Protein AF-A0A7K4HBL6-F1 (afdb_monomer_lite)

Secondary structure (DSSP, 8-state):
--------TT-----SS--EETTTTTTTS-TTSHHHHHHHHHTT-SEE-------TT-

Radius of gyration: 17.36 Å; chains: 1; bounding box: 48×19×47 Å

pLDDT: mean 85.58, std 19.38, range [41.03, 98.75]

Foldseek 3Di:
DDDDPPPPPPPPPPDPDAFEQEQAVVVVDPGVDPVSNVNNVVVVHPYYDRDDDDDPVD

Sequence (58 aa):
MINSQGDNIFSRKYNDFLVIGHRGASSEAPENTLKAFERAIELNADYIEFDLQKTLDN

Structure (mmCIF, N/CA/C/O backbone):
data_AF-A0A7K4HBL6-F1
#
_entry.id   AF-A0A7K4HBL6-F1
#
loop_
_atom_site.group_PDB
_atom_site.id
_atom_site.type_symbol
_atom_site.label_atom_id
_atom_site.label_alt_id
_atom_site.label_comp_id
_atom_site.label_asym_id
_atom_site.label_entity_id
_atom_site.label_seq_id
_atom_site.pdbx_PDB_ins_code
_atom_site.Cartn_x
_atom_site.Cartn_y
_atom_site.Cartn_z
_atom_site.occupancy
_atom_site.B_iso_or_equiv
_atom_site.auth_seq_id
_atom_site.auth_comp_id
_atom_site.auth_asym_id
_atom_site.auth_atom_id
_atom_site.pdbx_PDB_model_num
ATOM 1 N N . MET A 1 1 ? 37.904 -3.751 -27.573 1.00 47.66 1 MET A N 1
ATOM 2 C CA . MET A 1 1 ? 38.558 -3.949 -26.259 1.00 47.66 1 MET A CA 1
ATOM 3 C C . MET A 1 1 ? 38.410 -2.625 -25.530 1.00 47.66 1 MET A C 1
ATOM 5 O O . MET A 1 1 ? 39.112 -1.692 -25.873 1.00 47.66 1 MET A O 1
ATOM 9 N N . ILE A 1 2 ? 37.319 -2.379 -24.813 1.00 41.03 2 ILE A N 1
ATOM 10 C CA . ILE A 1 2 ? 36.904 -2.942 -23.518 1.00 41.03 2 ILE A CA 1
ATOM 11 C C . ILE A 1 2 ? 35.364 -2.981 -23.454 1.00 41.03 2 ILE A C 1
ATOM 13 O O . ILE A 1 2 ? 34.710 -2.063 -23.938 1.00 41.03 2 ILE A O 1
ATOM 17 N N . ASN A 1 3 ? 34.798 -4.052 -22.890 1.00 51.56 3 ASN A N 1
ATOM 18 C CA . ASN A 1 3 ? 33.378 -4.152 -22.544 1.00 51.56 3 ASN A CA 1
ATOM 19 C C . ASN A 1 3 ? 33.139 -3.479 -21.184 1.00 51.56 3 ASN A C 1
ATOM 21 O O . ASN A 1 3 ? 33.845 -3.789 -20.229 1.00 51.56 3 ASN A O 1
ATOM 25 N N . SER A 1 4 ? 32.115 -2.634 -21.094 1.00 46.19 4 SER A N 1
ATOM 26 C CA . SER A 1 4 ? 31.445 -2.227 -19.848 1.00 46.19 4 SER A CA 1
ATOM 27 C C . SER A 1 4 ? 30.065 -1.691 -20.259 1.00 46.19 4 SER A C 1
ATOM 29 O O . SER A 1 4 ? 29.950 -0.552 -20.693 1.00 46.19 4 SER A O 1
ATOM 31 N N . GLN A 1 5 ? 28.985 -2.476 -20.317 1.00 56.59 5 GLN A N 1
ATOM 32 C CA . GLN A 1 5 ? 28.294 -2.990 -19.127 1.00 56.59 5 GLN A CA 1
ATOM 33 C C . GLN A 1 5 ? 28.544 -2.096 -17.906 1.00 56.59 5 GLN A C 1
ATOM 35 O O . GLN A 1 5 ? 29.110 -2.509 -16.903 1.00 56.59 5 GLN A O 1
ATOM 40 N N . GLY A 1 6 ? 28.216 -0.816 -18.061 1.00 48.69 6 GLY A N 1
ATOM 41 C CA . GLY A 1 6 ? 27.857 0.046 -16.952 1.00 48.69 6 GLY A CA 1
ATOM 42 C C . GLY A 1 6 ? 26.350 0.184 -17.012 1.00 48.69 6 GLY A C 1
ATOM 43 O O . GLY A 1 6 ? 25.857 1.163 -17.569 1.00 48.69 6 GLY A O 1
ATOM 44 N N . ASP A 1 7 ? 25.631 -0.833 -16.533 1.00 51.56 7 ASP A N 1
ATOM 45 C CA . ASP A 1 7 ? 24.203 -0.708 -16.273 1.00 51.56 7 ASP A CA 1
ATOM 46 C C . ASP A 1 7 ? 24.027 0.522 -15.384 1.00 51.56 7 ASP A C 1
ATOM 48 O O . ASP A 1 7 ? 24.427 0.541 -14.218 1.00 51.56 7 ASP A O 1
ATOM 52 N N . ASN A 1 8 ? 23.503 1.597 -15.973 1.00 50.47 8 ASN A N 1
ATOM 53 C CA . ASN A 1 8 ? 23.114 2.787 -15.242 1.00 50.47 8 ASN A CA 1
ATOM 54 C C . ASN A 1 8 ? 21.957 2.382 -14.329 1.00 50.47 8 ASN A C 1
ATOM 56 O O . ASN A 1 8 ? 20.788 2.500 -14.699 1.00 50.47 8 ASN A O 1
ATOM 60 N N . ILE A 1 9 ? 22.307 1.948 -13.119 1.00 56.28 9 ILE A N 1
ATOM 61 C CA . ILE A 1 9 ? 21.419 1.644 -11.988 1.00 56.28 9 ILE A CA 1
ATOM 62 C C . ILE A 1 9 ? 20.478 2.808 -11.613 1.00 56.28 9 ILE A C 1
ATOM 64 O O . ILE A 1 9 ? 19.586 2.635 -10.792 1.00 56.28 9 ILE A O 1
ATOM 68 N N . PHE A 1 10 ? 20.632 3.979 -12.243 1.00 56.06 10 PHE A N 1
ATOM 69 C CA . PHE A 1 10 ? 19.822 5.181 -12.032 1.00 56.06 10 PHE A CA 1
ATOM 70 C C . PHE A 1 10 ? 19.005 5.622 -13.255 1.00 56.06 10 PHE A C 1
ATOM 72 O O . PHE A 1 10 ? 18.351 6.660 -13.212 1.00 56.06 10 PHE A O 1
ATOM 79 N N . SER A 1 11 ? 19.003 4.861 -14.354 1.00 55.41 11 SER A N 1
ATOM 80 C CA . SER A 1 11 ? 18.240 5.216 -15.557 1.00 55.41 11 SER A CA 1
ATOM 81 C C . SER A 1 11 ? 16.768 4.794 -15.472 1.00 55.41 11 SER A C 1
ATOM 83 O O . SER A 1 11 ? 16.248 4.139 -16.373 1.00 55.41 11 SER A O 1
ATOM 85 N N . ARG A 1 12 ? 16.036 5.212 -14.426 1.00 61.97 12 ARG A N 1
ATOM 86 C CA . ARG A 1 12 ? 14.571 5.272 -14.560 1.00 61.97 12 ARG A CA 1
ATOM 87 C C . ARG A 1 12 ? 14.275 6.473 -15.454 1.00 61.97 12 ARG A C 1
ATOM 89 O O . ARG A 1 12 ? 14.114 7.600 -15.003 1.00 61.97 12 ARG A O 1
ATOM 96 N N . 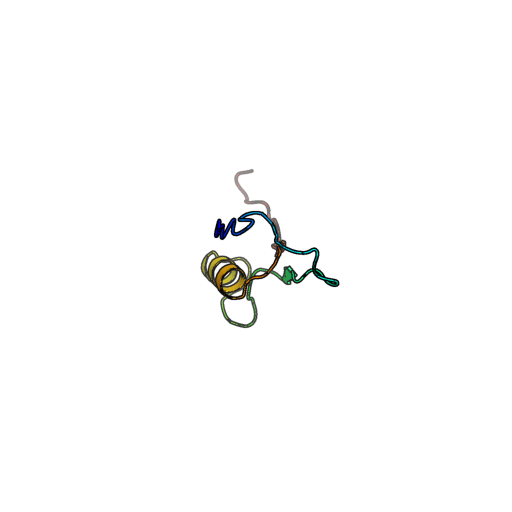LYS A 1 13 ? 14.372 6.209 -16.759 1.00 61.44 13 LYS A N 1
ATOM 97 C CA . LYS A 1 13 ? 13.979 7.076 -17.868 1.00 61.44 13 LYS A CA 1
ATOM 98 C C . LYS A 1 13 ? 12.663 7.747 -17.465 1.00 61.44 13 LYS A C 1
ATOM 100 O O . LYS A 1 13 ? 11.756 7.036 -17.040 1.00 61.44 13 LYS A O 1
ATOM 105 N N . TYR A 1 14 ? 12.578 9.077 -17.527 1.00 59.59 14 TYR A N 1
ATOM 106 C CA . TYR A 1 14 ? 11.318 9.778 -17.269 1.00 59.59 14 TYR A CA 1
ATOM 107 C C . TYR A 1 14 ? 10.242 9.150 -18.163 1.00 59.59 14 TYR A C 1
ATOM 109 O O . TYR A 1 14 ? 10.355 9.219 -19.387 1.00 59.59 14 TYR A O 1
ATOM 117 N N . ASN A 1 15 ? 9.270 8.461 -17.561 1.00 66.75 15 ASN A N 1
ATOM 118 C CA . ASN A 1 15 ? 8.110 7.970 -18.291 1.00 66.75 15 ASN A CA 1
ATOM 119 C C . ASN A 1 15 ? 7.281 9.186 -18.715 1.00 66.75 15 ASN A C 1
ATOM 121 O O . ASN A 1 15 ? 7.132 10.129 -17.937 1.00 66.75 15 ASN A O 1
ATOM 125 N N . ASP A 1 16 ? 6.716 9.149 -19.923 1.00 86.19 16 ASP A N 1
ATOM 126 C CA . ASP A 1 16 ? 5.852 10.223 -20.439 1.00 86.19 16 ASP A CA 1
ATOM 127 C C . ASP A 1 16 ? 4.617 10.456 -19.544 1.00 86.19 16 ASP A C 1
ATOM 129 O O . ASP A 1 16 ? 4.012 11.527 -19.570 1.00 86.19 16 ASP A O 1
ATOM 133 N N . PHE A 1 17 ? 4.268 9.462 -18.717 1.00 90.06 17 PHE A N 1
ATOM 134 C CA . PHE A 1 17 ? 3.177 9.505 -17.752 1.00 90.06 17 PHE A CA 1
ATOM 135 C C . PHE A 1 17 ? 3.601 8.904 -16.412 1.00 90.06 17 PHE A C 1
ATOM 137 O O . PHE A 1 17 ? 4.299 7.891 -16.372 1.00 90.06 17 PHE A O 1
ATOM 144 N N . LEU A 1 18 ? 3.125 9.511 -15.322 1.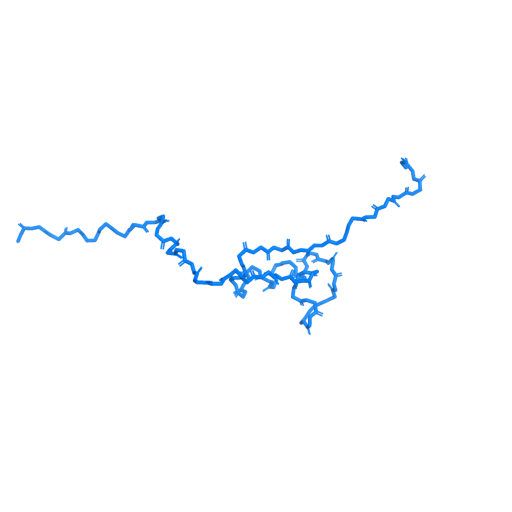00 94.06 18 LEU A N 1
ATOM 145 C CA . LEU A 1 18 ? 3.238 8.954 -13.976 1.00 94.06 18 LEU A CA 1
ATOM 146 C C . LEU A 1 18 ? 2.093 7.974 -13.721 1.00 94.06 18 LEU A C 1
ATOM 148 O O . LEU A 1 18 ? 0.925 8.314 -13.922 1.00 94.06 18 LEU A O 1
ATOM 152 N N . VAL A 1 19 ? 2.424 6.786 -13.226 1.00 95.31 19 VAL A N 1
ATOM 153 C CA . VAL A 1 19 ? 1.451 5.789 -12.778 1.00 95.31 19 VAL A CA 1
ATOM 154 C C . VAL A 1 19 ? 1.349 5.851 -11.260 1.00 95.31 19 VAL A C 1
ATOM 156 O O . VAL A 1 19 ? 2.303 5.545 -10.547 1.00 95.31 19 VAL A O 1
ATOM 159 N N . ILE A 1 20 ? 0.181 6.246 -10.757 1.00 97.69 20 ILE A N 1
ATOM 160 C CA . ILE A 1 20 ? -0.076 6.406 -9.324 1.00 97.69 20 ILE A CA 1
ATOM 161 C C . ILE A 1 20 ? -1.091 5.348 -8.886 1.00 97.69 20 ILE A C 1
ATOM 163 O O . ILE A 1 20 ? -2.205 5.301 -9.407 1.00 97.69 20 ILE A O 1
ATOM 167 N N . GLY A 1 21 ? -0.714 4.501 -7.927 1.00 98.00 21 GLY A N 1
ATOM 168 C CA . GLY A 1 21 ? -1.614 3.525 -7.317 1.00 98.00 21 GLY A CA 1
ATOM 169 C C . GLY A 1 21 ? -2.584 4.206 -6.354 1.00 98.00 21 GLY A C 1
ATOM 170 O O . GLY A 1 21 ? -2.211 4.474 -5.212 1.00 98.00 21 GLY A O 1
ATOM 171 N N . HIS A 1 22 ? -3.803 4.494 -6.819 1.00 98.56 22 HIS A N 1
ATOM 172 C CA . HIS A 1 22 ? -4.870 5.116 -6.029 1.00 98.56 22 HIS A CA 1
ATOM 173 C C . HIS A 1 22 ? -5.313 4.198 -4.879 1.00 98.56 22 HIS A C 1
ATOM 175 O O . HIS A 1 22 ? -5.934 3.150 -5.105 1.00 98.56 22 HIS A O 1
ATOM 181 N N . ARG A 1 23 ? -4.974 4.597 -3.649 1.00 98.31 23 ARG A N 1
ATOM 182 C CA . ARG A 1 23 ? -5.102 3.830 -2.400 1.00 98.31 23 ARG A CA 1
ATOM 183 C C . ARG A 1 23 ? -4.349 2.497 -2.420 1.00 98.31 23 ARG A C 1
ATOM 185 O O . ARG A 1 23 ? -4.793 1.512 -1.821 1.00 98.31 23 ARG A O 1
ATOM 192 N N . GLY A 1 24 ? -3.221 2.454 -3.131 1.00 98.50 24 GLY A N 1
ATOM 193 C CA . GLY A 1 24 ? -2.518 1.228 -3.520 1.00 98.50 24 GLY A CA 1
ATOM 194 C C . GLY A 1 24 ? -3.128 0.571 -4.766 1.00 98.50 24 GLY A C 1
ATOM 195 O O . GLY A 1 24 ? -3.755 1.229 -5.590 1.00 98.50 24 GLY A O 1
ATOM 196 N N . ALA A 1 25 ? -2.957 -0.741 -4.930 1.00 98.31 25 ALA A N 1
ATOM 197 C CA . ALA A 1 25 ? -3.651 -1.525 -5.955 1.00 98.31 25 ALA A CA 1
ATOM 198 C C . ALA A 1 25 ? -5.070 -1.891 -5.478 1.00 98.31 25 ALA A C 1
ATOM 200 O O . ALA A 1 25 ? -5.390 -3.063 -5.279 1.00 98.31 25 ALA A O 1
ATOM 201 N N . SER A 1 26 ? -5.908 -0.875 -5.253 1.00 97.25 26 SER A N 1
ATOM 202 C CA . SER A 1 26 ? -7.247 -0.995 -4.646 1.00 97.25 26 SER A CA 1
ATOM 203 C C . SER A 1 26 ? -8.218 -1.905 -5.413 1.00 97.25 26 SER A C 1
ATOM 205 O O . SER A 1 26 ? -9.169 -2.427 -4.835 1.00 97.2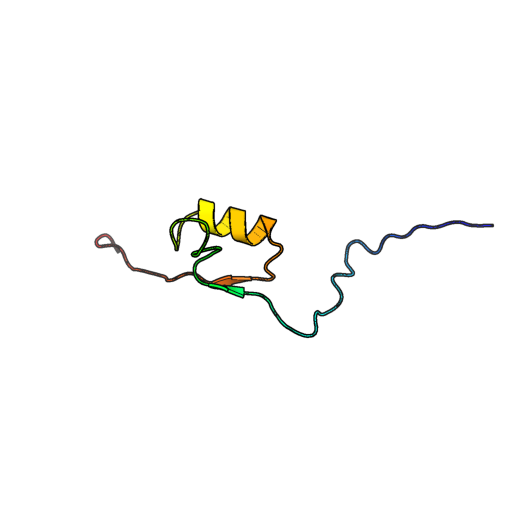5 26 SER A O 1
ATOM 207 N N . SER A 1 27 ? -7.965 -2.156 -6.700 1.00 97.62 27 SER A N 1
ATOM 208 C CA . SER A 1 27 ? -8.706 -3.142 -7.495 1.00 97.62 27 SER A CA 1
ATOM 209 C C . SER A 1 27 ? -8.323 -4.599 -7.203 1.00 97.62 27 SER A C 1
ATOM 211 O O . SER A 1 27 ? -9.100 -5.498 -7.510 1.00 97.62 27 SER A O 1
ATOM 213 N N . GLU A 1 28 ? -7.134 -4.852 -6.647 1.00 98.19 28 GLU A N 1
ATOM 214 C CA . GLU A 1 28 ? -6.575 -6.198 -6.427 1.00 98.19 28 GLU A CA 1
ATOM 215 C C . GLU A 1 28 ? -6.425 -6.566 -4.939 1.00 98.19 28 GLU A C 1
ATOM 217 O O . GLU A 1 28 ? -6.333 -7.746 -4.592 1.00 98.19 28 GLU A O 1
ATOM 222 N N . ALA A 1 29 ? -6.420 -5.580 -4.041 1.00 98.25 29 ALA A N 1
ATOM 223 C CA . ALA A 1 29 ? -6.365 -5.767 -2.594 1.00 98.25 29 ALA A CA 1
ATOM 224 C C . ALA A 1 29 ? -7.147 -4.653 -1.871 1.00 98.25 29 ALA A C 1
ATOM 226 O O . ALA A 1 29 ? -7.363 -3.595 -2.458 1.00 98.25 29 ALA A O 1
ATOM 227 N N . PRO A 1 30 ? -7.563 -4.854 -0.602 1.00 98.50 30 PRO A N 1
ATOM 228 C CA . PRO A 1 30 ? -8.292 -3.830 0.146 1.00 98.50 30 PRO A CA 1
ATOM 229 C C . PRO A 1 30 ? -7.523 -2.503 0.197 1.00 98.50 30 PRO A C 1
ATOM 231 O O . PRO A 1 30 ? -6.342 -2.487 0.547 1.00 98.50 30 PRO A O 1
ATOM 234 N N . GLU A 1 31 ? -8.193 -1.407 -0.150 1.00 98.50 31 GLU A N 1
ATOM 235 C CA . GLU A 1 31 ? -7.616 -0.059 -0.202 1.00 98.50 31 GLU A CA 1
ATOM 236 C C . GLU A 1 31 ? -6.974 0.384 1.123 1.00 98.50 31 GLU A C 1
ATOM 238 O O . GLU A 1 31 ? -7.380 -0.059 2.198 1.00 98.50 31 GLU A O 1
ATOM 243 N N . ASN A 1 32 ? -5.975 1.273 1.049 1.00 98.31 32 ASN A N 1
ATOM 244 C CA . ASN A 1 32 ? -5.278 1.832 2.218 1.00 98.31 32 ASN A CA 1
ATOM 245 C C . ASN A 1 32 ? -4.678 0.762 3.164 1.00 98.31 32 ASN A C 1
ATOM 247 O O . ASN A 1 32 ? -4.508 0.995 4.361 1.00 98.31 32 ASN A O 1
ATOM 251 N N . THR A 1 33 ? -4.336 -0.421 2.638 1.00 98.56 33 THR A N 1
ATOM 252 C CA . THR A 1 33 ? -3.644 -1.486 3.382 1.00 98.56 33 THR A CA 1
ATOM 253 C C . THR A 1 33 ? -2.231 -1.715 2.861 1.00 98.56 33 THR A C 1
ATOM 255 O O . THR A 1 33 ? -1.954 -1.519 1.677 1.00 98.56 33 THR A O 1
ATOM 258 N N . LEU A 1 34 ? -1.349 -2.239 3.722 1.00 98.62 34 LEU A N 1
ATOM 259 C CA . LEU A 1 34 ? 0.006 -2.643 3.319 1.00 98.62 34 LEU A CA 1
ATOM 260 C C . LEU A 1 34 ? -0.013 -3.607 2.126 1.00 98.62 34 LEU A C 1
ATOM 262 O O . LEU A 1 34 ? 0.789 -3.455 1.216 1.00 98.62 34 LEU A O 1
ATOM 266 N N . LYS A 1 35 ? -0.987 -4.524 2.067 1.00 98.69 35 LYS A N 1
ATOM 267 C CA . LYS A 1 35 ? -1.127 -5.468 0.952 1.00 98.69 35 LYS A CA 1
ATOM 268 C C . LYS A 1 35 ? -1.412 -4.765 -0.381 1.00 98.69 35 LYS A C 1
ATOM 270 O O . LYS A 1 35 ? -0.863 -5.157 -1.407 1.00 98.69 35 LYS A O 1
ATOM 275 N N . ALA A 1 36 ? -2.259 -3.733 -0.388 1.00 98.75 36 ALA A N 1
ATOM 276 C CA . ALA A 1 36 ? -2.503 -2.943 -1.596 1.00 98.75 36 ALA A CA 1
ATOM 277 C C . ALA A 1 36 ? -1.272 -2.124 -2.003 1.00 98.75 36 ALA A C 1
ATOM 279 O O . ALA A 1 36 ? -1.019 -1.961 -3.196 1.00 98.75 36 ALA A O 1
ATOM 280 N N . PHE A 1 37 ? -0.488 -1.646 -1.037 1.00 98.69 37 PHE A N 1
ATOM 281 C CA . PHE A 1 37 ? 0.757 -0.921 -1.295 1.00 98.69 37 PHE A CA 1
ATOM 282 C C . PHE A 1 37 ? 1.844 -1.832 -1.871 1.00 98.69 37 PHE A C 1
ATOM 284 O O . PHE A 1 37 ? 2.417 -1.513 -2.909 1.00 98.69 37 PHE A O 1
ATOM 291 N N . GLU A 1 38 ? 2.069 -2.995 -1.258 1.00 98.69 38 GLU A N 1
ATOM 292 C CA . GLU A 1 38 ? 2.976 -4.036 -1.756 1.00 98.69 38 GLU A CA 1
ATOM 293 C C . GLU A 1 38 ? 2.611 -4.430 -3.186 1.00 98.69 38 GLU A C 1
ATOM 295 O O . GLU A 1 38 ? 3.464 -4.431 -4.072 1.00 98.69 38 GLU A O 1
ATOM 300 N N . ARG A 1 39 ? 1.317 -4.651 -3.446 1.00 98.38 39 ARG A N 1
ATOM 301 C CA . ARG A 1 39 ? 0.850 -5.000 -4.784 1.00 98.38 39 ARG A CA 1
ATOM 302 C C . ARG A 1 39 ? 1.077 -3.883 -5.808 1.00 98.38 39 ARG A C 1
ATOM 304 O O . ARG A 1 39 ? 1.466 -4.168 -6.936 1.00 98.38 39 ARG A O 1
ATOM 311 N N . ALA A 1 40 ? 0.887 -2.616 -5.438 1.00 98.44 40 ALA A N 1
ATOM 312 C CA . ALA A 1 40 ? 1.194 -1.487 -6.322 1.00 98.44 40 ALA A CA 1
ATOM 313 C C . ALA A 1 40 ? 2.698 -1.399 -6.655 1.00 98.44 40 ALA A C 1
ATOM 315 O O . ALA A 1 40 ? 3.055 -1.093 -7.794 1.00 98.44 40 ALA A O 1
ATOM 316 N N . ILE A 1 41 ? 3.569 -1.717 -5.689 1.00 98.00 41 ILE A N 1
ATOM 317 C CA . ILE A 1 41 ? 5.027 -1.778 -5.881 1.00 98.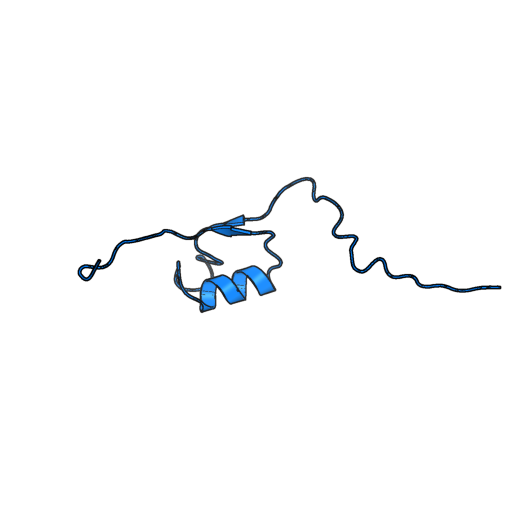00 41 ILE A CA 1
ATOM 318 C C . ILE A 1 41 ? 5.397 -2.917 -6.837 1.00 98.00 41 ILE A C 1
ATOM 320 O O . ILE A 1 41 ? 6.170 -2.699 -7.768 1.00 98.00 41 ILE A O 1
ATOM 324 N N . GLU A 1 42 ? 4.817 -4.109 -6.665 1.00 98.19 42 GLU A N 1
ATOM 325 C CA . GLU A 1 42 ? 5.005 -5.243 -7.586 1.00 98.19 42 GLU A CA 1
ATOM 326 C C . GLU A 1 42 ? 4.587 -4.903 -9.025 1.00 98.19 42 GLU A C 1
ATOM 328 O O . GLU A 1 42 ? 5.219 -5.344 -9.987 1.00 98.19 42 GLU A O 1
ATOM 333 N N . LEU A 1 43 ? 3.539 -4.089 -9.177 1.00 97.00 43 LEU A N 1
ATOM 334 C CA . LEU A 1 43 ? 3.051 -3.584 -10.462 1.00 97.00 43 LEU A CA 1
ATOM 335 C C . LEU A 1 43 ? 3.873 -2.401 -11.009 1.00 97.00 43 LEU A C 1
ATOM 337 O O . LEU A 1 43 ? 3.558 -1.888 -12.080 1.00 97.00 43 LEU A O 1
ATOM 341 N N . ASN A 1 44 ? 4.954 -2.005 -10.328 1.00 95.44 44 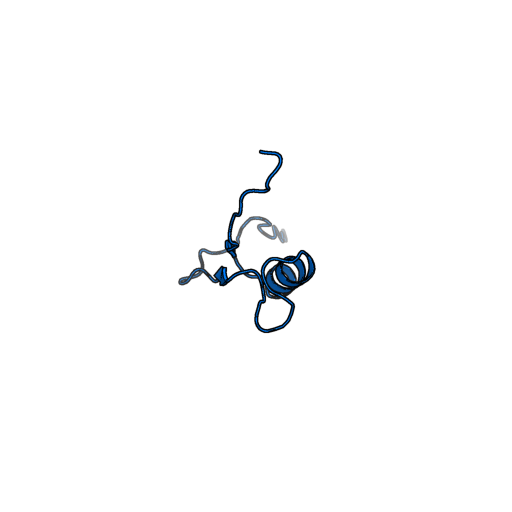ASN A N 1
ATOM 342 C CA . ASN A 1 44 ? 5.859 -0.914 -10.701 1.00 95.44 44 ASN A CA 1
ATOM 343 C C . ASN A 1 44 ? 5.210 0.477 -10.759 1.00 95.44 44 ASN A C 1
ATOM 345 O O . ASN A 1 44 ? 5.699 1.333 -11.503 1.00 95.44 44 ASN A O 1
ATOM 349 N N . ALA A 1 45 ? 4.165 0.729 -9.962 1.00 96.12 45 ALA A N 1
ATOM 350 C CA . ALA A 1 45 ? 3.636 2.081 -9.796 1.00 96.12 45 ALA A CA 1
ATOM 351 C C . ALA A 1 45 ? 4.760 3.052 -9.384 1.00 96.12 45 ALA A C 1
ATOM 353 O O . ALA A 1 45 ? 5.642 2.703 -8.597 1.00 96.12 45 ALA A O 1
ATOM 354 N N . ASP A 1 46 ? 4.740 4.267 -9.928 1.00 95.62 46 ASP A N 1
ATOM 355 C CA . ASP A 1 46 ? 5.732 5.296 -9.607 1.00 95.62 46 ASP A CA 1
ATOM 356 C C . ASP A 1 46 ? 5.479 5.887 -8.214 1.00 95.62 46 ASP A C 1
ATOM 358 O O . ASP A 1 46 ? 6.420 6.205 -7.488 1.00 95.62 46 ASP A O 1
ATOM 362 N N . TYR A 1 47 ? 4.203 6.000 -7.833 1.00 97.31 47 TYR A N 1
ATOM 363 C CA . TYR A 1 47 ? 3.766 6.484 -6.527 1.00 97.31 47 TYR A CA 1
ATOM 364 C C . TYR A 1 47 ? 2.609 5.651 -5.978 1.00 97.31 47 TYR A C 1
ATOM 366 O O . TYR A 1 47 ? 1.834 5.048 -6.722 1.00 97.31 47 TYR A O 1
ATOM 374 N N . ILE A 1 48 ? 2.464 5.695 -4.657 1.00 98.25 48 ILE A N 1
ATOM 375 C CA . ILE A 1 48 ? 1.278 5.241 -3.936 1.00 98.25 48 ILE A CA 1
ATOM 376 C C . ILE A 1 48 ? 0.546 6.485 -3.442 1.00 98.25 48 ILE A C 1
ATOM 378 O O . ILE A 1 48 ? 1.150 7.355 -2.814 1.00 98.25 48 ILE A O 1
ATOM 382 N N . GLU A 1 49 ? -0.747 6.557 -3.717 1.00 98.56 49 GLU A N 1
ATOM 383 C CA . GLU A 1 49 ? -1.656 7.507 -3.087 1.00 98.56 49 GLU A CA 1
ATOM 384 C C . GLU A 1 49 ? -2.415 6.785 -1.963 1.00 98.56 49 GLU A C 1
ATOM 386 O O . GLU A 1 49 ? -2.625 5.573 -2.037 1.00 98.56 49 GLU A O 1
ATOM 391 N N . PHE A 1 50 ? -2.732 7.497 -0.881 1.00 98.38 50 PHE A N 1
ATOM 392 C CA . PHE A 1 50 ? -3.504 6.972 0.244 1.00 98.38 50 PHE A CA 1
ATOM 393 C C . PHE A 1 50 ? -4.157 8.110 1.029 1.00 98.38 50 PHE A C 1
ATOM 395 O O . PHE A 1 50 ? -3.637 9.229 1.080 1.00 98.38 50 PHE A O 1
ATOM 402 N N . ASP A 1 51 ? -5.271 7.805 1.690 1.00 98.31 51 ASP A N 1
ATOM 403 C CA . ASP A 1 51 ? -5.997 8.782 2.495 1.00 98.31 51 ASP A CA 1
ATOM 404 C C . ASP A 1 51 ? -5.465 8.815 3.933 1.00 98.31 51 ASP A C 1
ATOM 406 O O . ASP A 1 51 ? -5.343 7.788 4.606 1.00 98.31 51 ASP A O 1
ATOM 410 N N . LEU A 1 52 ? -5.216 10.018 4.447 1.00 97.25 52 LEU A N 1
ATOM 411 C CA . LEU A 1 52 ? -4.913 10.228 5.859 1.00 97.25 52 LEU A CA 1
ATOM 412 C C . LEU A 1 52 ? -6.199 10.434 6.657 1.00 97.25 52 LEU A C 1
ATOM 414 O O . LEU A 1 52 ? -7.080 11.196 6.263 1.00 97.25 52 LEU A O 1
ATOM 418 N N . GLN A 1 53 ? -6.276 9.787 7.817 1.00 96.38 53 GLN A N 1
ATOM 419 C CA . GLN A 1 53 ? -7.364 9.949 8.775 1.00 96.38 53 GLN A CA 1
ATOM 420 C C . GLN A 1 53 ? -6.803 10.120 10.181 1.00 96.38 53 GLN A C 1
ATOM 422 O O . GLN A 1 53 ? -5.714 9.644 10.505 1.00 96.38 53 GLN A O 1
ATOM 427 N N . LYS A 1 54 ? -7.565 10.819 11.018 1.00 97.69 54 LYS A N 1
ATOM 428 C CA . LYS A 1 54 ? -7.196 11.119 12.396 1.00 97.69 54 LYS A CA 1
ATOM 429 C C . LYS A 1 54 ? -7.888 10.147 13.352 1.00 97.69 54 LYS A C 1
ATOM 431 O O . LYS A 1 54 ? -9.080 9.885 13.213 1.00 97.69 54 LYS A O 1
ATOM 436 N N . THR A 1 55 ? -7.145 9.628 14.322 1.00 97.00 55 THR A N 1
ATOM 437 C 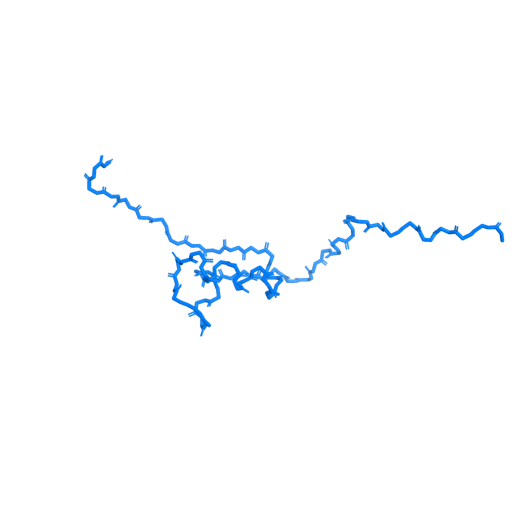CA . THR A 1 55 ? -7.678 8.769 15.383 1.00 97.00 55 THR A CA 1
ATOM 438 C C . THR A 1 55 ? -8.287 9.598 16.522 1.00 97.00 55 THR A C 1
ATOM 440 O O . THR A 1 55 ? -8.118 10.814 16.581 1.00 97.00 55 THR A O 1
ATOM 443 N N . LEU A 1 56 ? -9.031 8.952 17.426 1.00 97.69 56 LEU A N 1
ATOM 444 C CA . LEU A 1 56 ? -9.676 9.632 18.560 1.00 97.69 56 LEU A CA 1
ATOM 445 C C . LEU A 1 56 ? -8.676 10.106 19.627 1.00 97.69 56 LEU A C 1
ATOM 447 O O . LEU A 1 56 ? -8.945 11.061 20.347 1.00 97.69 56 LEU A O 1
ATOM 451 N N . ASP A 1 57 ? -7.553 9.410 19.757 1.00 96.88 57 ASP A N 1
ATOM 452 C CA . ASP A 1 57 ? -6.508 9.652 20.752 1.00 96.88 57 ASP A CA 1
ATOM 453 C C . ASP A 1 57 ? -5.528 10.772 20.369 1.00 96.88 57 ASP A C 1
ATOM 455 O O . ASP A 1 57 ? -4.572 11.010 21.104 1.00 96.88 57 ASP A O 1
ATOM 459 N N . ASN A 1 58 ? -5.767 11.476 19.256 1.00 68.06 58 ASN A N 1
ATOM 460 C CA . ASN A 1 58 ? -4.956 12.609 18.801 1.00 68.06 58 ASN A CA 1
ATOM 461 C C . ASN A 1 58 ? -5.795 13.814 18.398 1.00 68.06 58 ASN A C 1
ATOM 463 O O . ASN A 1 58 ? -5.201 14.820 17.943 1.00 68.06 58 ASN A O 1
#

=== Feature glossary ===
Feature key, reading from the visual/contextual features back to the raw sequence:

Rendered structure images. Structure images are PyMOL renders from six orthogonal camera directions. Cartoon representation draws helices as coils and strands as arrows; sticks shows the backbone as bonds; surface shows the solvent-excluded envelope. Rainbow coloring maps sequence position to hue (blue→red, N→C); chain coloring assigns a distinct color per polypeptide.

Contact-map, Ramachandran, and PAE plots. Three diagnostic plots accompany the record. The Cα contact map visualizes the tertiary structure as a 2D adjacency matrix (8 Å cutoff, sequence-local contacts suppressed). The Ramachandran plot shows the distribution of backbone (φ, ψ) torsions, with points in the α and β basins reflecting secondary structure content. The PAE plot shows AlphaFold's inter-residue confidence as a color matrix.

InterPro / GO / CATH / organism. The annotation block draws on four external resources. InterPro: which protein families and domains the sequence belongs to. GO: standardized terms for what the protein does, what process it participates in, and where in the cell it acts. CATH: which structural fold it has in the CATH hierarchy. Organism: the species of origin.

Nearest PDB structures. Structural nearest neighbors (via Foldseek easy-search vs the PDB). Reported per hit: target PDB id, E-value, and alignment TM-score. A TM-score above ~0.5 is the conventional threshold for 'same fold'.

Predicted aligned error. Predicted aligned error is AlphaFold's pairwise confidence. Unlike pLDDT (per-residue), PAE is per-residue-pair and captures whether two parts of the structure are correctly placed relative to each other. Units are ångströms of expected positional error.

Solvent-accessible surface area. SASA measures how much of the protein is reachable by solvent. It is computed by rolling a water-sized probe over the atomic surface and summing the exposed area (Å²). Per-residue SASA distinguishes core (buried, low SASA) from surface (exposed, high SASA) residues; total SASA is a whole-molecule size measure.

B-factor. Crystallographic B-factors measure how much each atom's electron density is smeared out, in Å². They rise in mobile loops and surface residues and fall in the buried interior. In AlphaFold models this column is repurposed to hold pLDDT instead.

pLDDT. For AlphaFold models, the B-factor field carries pLDDT — the model's own estimate of local accuracy on a 0–100 scale. Regions with pLDDT<50 should be treated as essentially unmodeled; they often correspond to intrinsically disordered segments.

Backbone torsions (φ/ψ). φ (phi) and ψ (psi) are the two rotatable backbone dihedrals per residue: φ is the C(i-1)–N–Cα–C torsion, ψ is the N–Cα–C–N(i+1) torsion, both in degrees on (−180°, 180°]. α-helical residues cluster near (−60°, −45°); β-strand residues near (−120°, +130°). A Ramachandran plot is simply a scatter of (φ, ψ) for every residue.

Radius of gyration, Cα contacts, bounding box. Radius of gyration (Rg) is the root-mean-square distance of Cα atoms from their centroid — a single number for overall size and compactness. A globular domain of N residues has Rg ≈ 2.2·N^0.38 Å; an extended or disordered chain has a much larger Rg. The Cα contact count is the number of residue pairs whose Cα atoms are within 8 Å and are more than four positions apart in sequence — a standard proxy for tertiary packing density. The bounding box is the smallest axis-aligned box enclosing all Cα atoms.

Secondary structure (3-state, P-SEA). Three-state secondary structure (P-SEA) collapses the eight DSSP classes into helix (a), strand (b), and coil (c). P-SEA assigns these from Cα geometry alone — distances and angles — without requiring backbone oxygens, so it works on any Cα trace.

Secondary structure (8-state, DSSP). Secondary structure is the local, repeating backbone conformation. DSSP classifies it into eight states by reading the hydrogen-bond network: three helix types (H, G, I), two β types (E, B), two non-regular types (T, S), and unstructured coil (-).

Foldseek 3Di. The Foldseek 3Di string encodes local tertiary geometry as a 20-letter alphabet — one character per residue — derived from the relative positions of nearby Cα atoms. Unlike the amino-acid sequence, 3Di is a direct function of the 3D structure, so two proteins with the same fold have similar 3Di strings even at low sequence identity.

mmCIF coordinates. Structure coordinates are given as an mmCIF _atom_site loop: one row per atom with element, residue name, chain id, sequence number, and x/y/z position in Å. Only the four main-chain atoms per residue are included here; side chains are omitted to keep the record compact.

Sequence. This is the polypeptide sequence — one letter per residue, N-terminus first. Length ranges from a few dozen residues for small domains to over a thousand for large multi-domain proteins.